Protein AF-A0A2Z6RBQ2-F1 (afdb_monomer_lite)

Secondary structure (DSSP, 8-state):
--EEEEEEEETTS-GGG-EEEEEETTSBHHHHHHHHHHHTTTTTTTS-GGG-EEEEEEEEGGG--T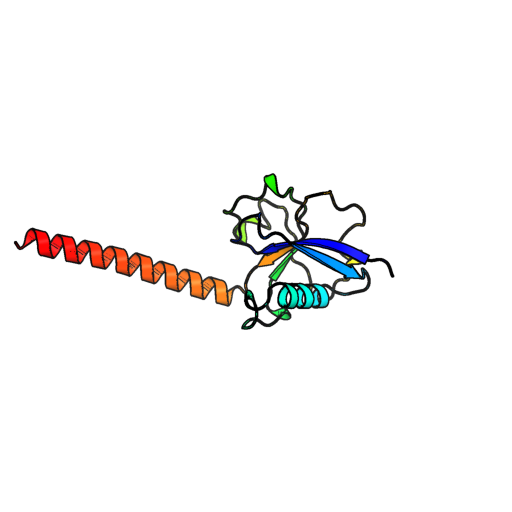T--HHHHHHHS--EEPPTTSBHHHHS-S-PPTTEEEEEEE--HHHHHHHHHHHHHHHHHHHHHHHHHHHHHTT-

pLDDT: mean 89.76, std 8.43, range [58.16, 97.94]

Foldseek 3Di:
DDKDKAWEDEQLDQLVPIDIDIDDQQAFVLVVLVVVPVVPPPPCVVPDSVLKKKKFFQAASVPDDSPDDPVCCCPPGVIDTGDRGDGNPVVDPPDRDPRTHGMYIYGHPVVVVVVVVVVVVVVVVVVVVVVVVVVVVVVD

InterPro domains:
  IPR045379 Crinkler effector protein, N-terminal [PF20147] (4-106)

Structure (mmCIF, N/CA/C/O backbone):
data_AF-A0A2Z6RBQ2-F1
#
_entry.id   AF-A0A2Z6RBQ2-F1
#
loop_
_atom_site.group_PDB
_atom_site.id
_atom_site.type_symbol
_atom_site.label_atom_id
_atom_site.label_alt_id
_atom_site.label_comp_id
_atom_site.label_asym_id
_atom_site.label_entity_id
_atom_site.label_seq_id
_atom_site.pdbx_PDB_ins_code
_atom_site.Cartn_x
_atom_site.Cartn_y
_atom_site.Cartn_z
_atom_site.occupancy
_atom_site.B_iso_or_equiv
_atom_site.auth_seq_id
_atom_site.auth_comp_id
_atom_site.auth_asym_id
_atom_site.auth_atom_id
_atom_site.pdbx_PDB_model_num
ATOM 1 N N . MET A 1 1 ? -22.502 -0.687 14.274 1.00 63.03 1 MET A N 1
ATOM 2 C CA . MET A 1 1 ? -21.381 -0.845 13.330 1.00 63.03 1 MET A CA 1
ATOM 3 C C . MET A 1 1 ? -20.719 0.507 13.210 1.00 63.03 1 MET A C 1
ATOM 5 O O . MET A 1 1 ? -21.416 1.472 12.921 1.00 63.03 1 MET A O 1
ATOM 9 N N . PHE A 1 2 ? -19.439 0.591 13.565 1.00 87.56 2 PHE A N 1
ATOM 10 C CA . PHE A 1 2 ? -18.650 1.809 13.410 1.00 87.56 2 PHE A CA 1
ATOM 11 C C . PHE A 1 2 ? -17.744 1.602 12.203 1.00 87.56 2 PHE A C 1
ATOM 13 O O . PHE A 1 2 ? -16.833 0.774 12.258 1.00 87.56 2 PHE A O 1
ATOM 20 N N . THR A 1 3 ? -18.015 2.322 11.120 1.00 92.88 3 THR A N 1
ATOM 21 C CA . THR A 1 3 ? -17.184 2.304 9.917 1.00 92.88 3 THR A CA 1
ATOM 22 C C . THR A 1 3 ? -16.142 3.416 9.972 1.00 92.88 3 THR A C 1
ATOM 24 O O . THR A 1 3 ? -16.255 4.382 10.733 1.00 92.88 3 THR A O 1
ATOM 27 N N . ILE A 1 4 ? -15.083 3.251 9.190 1.00 94.56 4 ILE A N 1
ATOM 28 C CA . ILE A 1 4 ? -14.090 4.282 8.913 1.00 94.56 4 ILE A CA 1
ATOM 29 C C . ILE A 1 4 ? -13.861 4.340 7.406 1.00 94.56 4 ILE A C 1
ATOM 31 O O . ILE A 1 4 ? -13.890 3.314 6.724 1.00 94.56 4 ILE A O 1
ATOM 35 N N . THR A 1 5 ? -13.651 5.545 6.882 1.00 95.38 5 THR A N 1
ATOM 36 C CA . THR A 1 5 ? -13.280 5.742 5.480 1.00 95.38 5 THR A CA 1
ATOM 37 C C . THR A 1 5 ? -11.783 5.980 5.396 1.00 95.38 5 THR A C 1
ATOM 39 O O . THR A 1 5 ? -11.278 6.951 5.949 1.00 95.38 5 THR A O 1
ATOM 42 N N . LEU A 1 6 ? -11.081 5.089 4.702 1.00 96.06 6 LEU A N 1
ATOM 43 C CA . LEU A 1 6 ? -9.643 5.160 4.484 1.00 96.06 6 LEU A CA 1
ATOM 44 C C . LEU A 1 6 ? -9.358 5.644 3.067 1.00 96.06 6 LEU A C 1
ATOM 46 O O . LEU A 1 6 ? -9.858 5.072 2.096 1.00 96.06 6 LEU A O 1
ATOM 50 N N . SER A 1 7 ? -8.520 6.666 2.947 1.00 95.69 7 SER A N 1
ATOM 51 C CA . SER A 1 7 ? -7.965 7.119 1.676 1.00 95.69 7 SER A CA 1
ATOM 52 C C . SER A 1 7 ? -6.734 6.291 1.325 1.00 95.69 7 SER A C 1
ATOM 54 O O . SER A 1 7 ? -5.763 6.227 2.083 1.00 95.69 7 SER A O 1
ATOM 56 N N . CYS A 1 8 ? -6.765 5.665 0.158 1.00 95.62 8 CYS A N 1
ATOM 57 C CA . CYS A 1 8 ? -5.752 4.746 -0.328 1.00 95.62 8 CYS A CA 1
ATOM 58 C C . CYS A 1 8 ? -5.091 5.276 -1.608 1.00 95.62 8 CYS A C 1
ATOM 60 O O . CYS A 1 8 ? -5.752 5.859 -2.473 1.00 95.62 8 CYS A O 1
ATOM 62 N N . LEU A 1 9 ? -3.798 5.003 -1.780 1.00 94.12 9 LEU A N 1
ATOM 63 C CA . LEU A 1 9 ? -3.064 5.262 -3.021 1.00 94.12 9 LEU A CA 1
ATOM 64 C C . LEU A 1 9 ? -2.123 4.093 -3.329 1.00 94.12 9 LEU A C 1
ATOM 66 O O . LEU A 1 9 ? -1.473 3.560 -2.435 1.00 94.12 9 LEU A O 1
ATOM 70 N N . VAL A 1 10 ? -2.053 3.689 -4.598 1.00 92.25 10 VAL A N 1
ATOM 71 C CA . VAL A 1 10 ? -1.092 2.671 -5.045 1.00 92.25 10 VAL A CA 1
ATOM 72 C C . VAL A 1 10 ? 0.239 3.353 -5.334 1.00 92.25 10 VAL A C 1
ATOM 74 O O . VAL A 1 10 ? 0.278 4.383 -6.002 1.00 92.25 10 VAL A O 1
ATOM 77 N N . ILE A 1 11 ? 1.333 2.787 -4.846 1.00 88.50 11 ILE A N 1
ATOM 78 C CA . ILE A 1 11 ? 2.669 3.338 -5.071 1.00 88.50 11 ILE A CA 1
ATOM 79 C C . ILE A 1 11 ? 3.000 3.321 -6.566 1.00 88.50 11 IL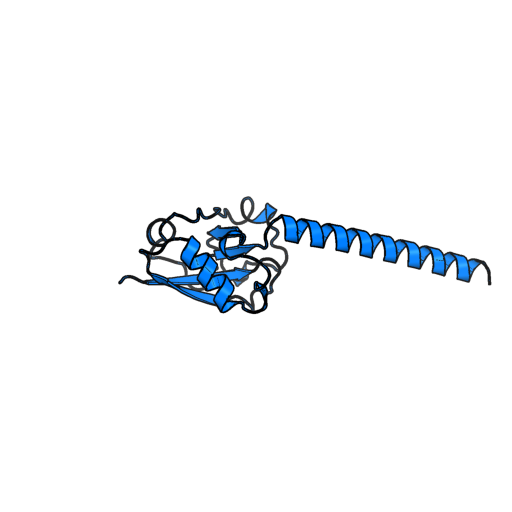E A C 1
ATOM 81 O O . ILE A 1 11 ? 2.725 2.348 -7.269 1.00 88.50 11 ILE A O 1
ATOM 85 N N . GLY A 1 12 ? 3.574 4.424 -7.049 1.00 83.38 12 GLY A N 1
ATOM 86 C CA . GLY A 1 12 ? 3.841 4.655 -8.469 1.00 83.38 12 GLY A CA 1
ATOM 87 C C . GLY A 1 12 ? 2.643 5.191 -9.261 1.00 83.38 12 GLY A C 1
ATOM 88 O O . GLY A 1 12 ? 2.804 5.534 -10.431 1.00 83.38 12 GLY A O 1
ATOM 89 N N . ASP A 1 13 ? 1.454 5.307 -8.657 1.00 87.94 13 ASP A N 1
ATOM 90 C CA . ASP A 1 13 ? 0.353 6.050 -9.267 1.00 87.94 13 ASP A CA 1
ATOM 91 C C . ASP A 1 13 ? 0.464 7.551 -9.020 1.00 87.94 13 ASP A C 1
ATOM 93 O O . ASP A 1 13 ? 0.892 8.005 -7.962 1.00 87.94 13 ASP A O 1
ATOM 97 N N . SER A 1 14 ? -0.085 8.317 -9.964 1.00 88.06 14 SER A N 1
ATOM 98 C CA . SER A 1 14 ? -0.435 9.715 -9.729 1.00 88.06 14 SER A CA 1
ATOM 99 C C . SER A 1 14 ? -1.445 9.840 -8.586 1.00 88.06 14 SER A C 1
ATOM 101 O O . SER A 1 14 ? -2.419 9.083 -8.523 1.00 88.06 14 SER A O 1
ATOM 103 N N . THR A 1 15 ? -1.287 10.879 -7.765 1.00 88.25 15 THR A N 1
ATOM 104 C CA . THR A 1 15 ? -2.212 11.257 -6.678 1.00 88.25 15 THR A CA 1
ATOM 105 C C . THR A 1 15 ? -3.673 11.378 -7.125 1.00 88.25 15 THR A C 1
ATOM 107 O O . THR A 1 15 ? -4.583 11.089 -6.354 1.00 88.25 15 THR A O 1
ATOM 110 N N . LYS A 1 16 ? -3.927 11.682 -8.406 1.00 89.94 16 LYS A N 1
ATOM 111 C CA . LYS A 1 16 ? -5.276 11.699 -9.006 1.00 89.94 16 LYS A CA 1
ATOM 112 C C . LYS A 1 16 ? -5.983 10.337 -8.999 1.00 89.94 16 LYS A C 1
ATOM 114 O O . LYS A 1 16 ? -7.189 10.284 -9.217 1.00 89.94 16 LYS A O 1
ATOM 119 N N . ARG A 1 17 ? -5.249 9.235 -8.806 1.00 92.38 17 ARG A N 1
ATOM 120 C CA . ARG A 1 17 ? -5.795 7.868 -8.716 1.00 92.38 17 ARG A CA 1
ATOM 121 C C . ARG A 1 17 ? -6.019 7.398 -7.276 1.00 92.38 17 ARG A C 1
ATOM 123 O O . ARG A 1 17 ? -6.327 6.211 -7.080 1.00 92.38 17 ARG A O 1
ATOM 130 N N . ALA A 1 18 ? -5.857 8.294 -6.298 1.00 93.38 18 ALA A N 1
ATOM 131 C CA . ALA A 1 18 ? -6.270 8.053 -4.924 1.00 93.38 18 ALA A CA 1
ATOM 132 C C . ALA A 1 18 ? -7.758 7.680 -4.872 1.00 93.38 18 ALA A C 1
ATOM 134 O O . ALA A 1 18 ? -8.557 8.083 -5.720 1.00 93.38 18 ALA A O 1
ATOM 135 N N . PHE A 1 19 ? -8.121 6.847 -3.907 1.00 95.38 19 PHE A N 1
ATOM 136 C CA . PHE A 1 19 ? -9.455 6.272 -3.812 1.00 95.38 19 PHE A CA 1
ATOM 137 C C . PHE A 1 19 ? -9.792 5.961 -2.362 1.00 95.38 19 PHE A C 1
ATOM 139 O O . PHE A 1 19 ? -8.904 5.650 -1.580 1.00 95.38 19 PHE A O 1
ATOM 146 N N . SER A 1 20 ? -11.071 6.001 -2.008 1.00 95.88 20 SER A N 1
ATOM 147 C CA . SER A 1 20 ? -11.524 5.699 -0.652 1.00 95.88 20 SER A CA 1
ATOM 148 C C . SER A 1 20 ? -12.089 4.284 -0.520 1.00 95.88 20 SER A C 1
ATOM 150 O O . SER A 1 20 ? -12.684 3.741 -1.462 1.00 95.88 20 SER A O 1
ATOM 152 N N . ILE A 1 21 ? -11.931 3.693 0.661 1.00 96.62 21 ILE A N 1
ATOM 153 C CA . ILE A 1 21 ? -12.601 2.463 1.092 1.00 96.62 21 ILE A CA 1
ATOM 154 C C . ILE A 1 21 ? -13.294 2.742 2.419 1.00 96.62 21 ILE A C 1
ATOM 156 O O . ILE A 1 21 ? -12.649 3.163 3.372 1.00 96.62 21 ILE A O 1
ATOM 160 N N . GLU A 1 22 ? -14.593 2.477 2.480 1.00 96.12 22 GLU A N 1
ATOM 161 C CA . GLU A 1 22 ? -15.327 2.409 3.739 1.00 96.12 22 GLU A CA 1
ATOM 162 C C . GLU A 1 22 ? -15.258 0.979 4.277 1.00 96.12 22 GLU A C 1
ATOM 164 O O . GLU A 1 22 ? -15.550 0.033 3.546 1.00 96.12 22 GLU A O 1
ATOM 169 N N . ILE A 1 23 ? -14.852 0.810 5.533 1.00 95.94 23 ILE A N 1
ATOM 170 C CA . ILE A 1 23 ? -14.679 -0.503 6.160 1.00 95.94 23 ILE A CA 1
ATOM 171 C C . ILE A 1 23 ? -15.106 -0.466 7.631 1.00 95.94 23 ILE A C 1
ATOM 173 O O . ILE A 1 23 ? -14.898 0.525 8.331 1.00 95.94 23 ILE A O 1
ATOM 177 N N . ASP A 1 24 ? -15.703 -1.557 8.110 1.00 96.31 24 ASP A N 1
ATOM 178 C CA . ASP A 1 24 ? -16.026 -1.748 9.526 1.00 96.31 24 ASP A CA 1
ATOM 179 C C . ASP A 1 24 ? -14.753 -1.834 10.378 1.00 96.31 24 ASP A C 1
ATOM 181 O O . ASP A 1 24 ? -13.843 -2.611 10.080 1.00 96.31 24 ASP A O 1
ATOM 185 N N . LYS A 1 25 ? -14.718 -1.106 11.499 1.00 95.31 25 LYS A N 1
ATOM 186 C CA . LYS A 1 25 ? -13.571 -1.097 12.424 1.00 95.31 25 LYS A CA 1
ATOM 187 C C . LYS A 1 25 ? -13.282 -2.458 13.066 1.00 95.31 25 LYS A C 1
ATOM 189 O O . LYS A 1 25 ? -12.143 -2.720 13.442 1.00 95.31 25 LYS A O 1
ATOM 194 N N . ASP A 1 26 ? -14.292 -3.323 13.162 1.00 95.81 26 ASP A N 1
ATOM 195 C CA . ASP A 1 26 ? -14.161 -4.684 13.694 1.00 95.81 26 ASP A CA 1
ATOM 196 C C . ASP A 1 26 ? -13.522 -5.669 12.702 1.00 95.81 26 ASP A C 1
ATOM 198 O O . ASP A 1 26 ? -13.171 -6.787 13.087 1.00 95.81 26 ASP A O 1
ATOM 202 N N . LYS A 1 27 ? -13.389 -5.288 11.424 1.00 97.19 27 LYS A N 1
ATOM 203 C CA . LYS A 1 27 ? -12.710 -6.105 10.414 1.00 97.19 27 LYS A CA 1
ATOM 204 C C . LYS A 1 27 ? -11.201 -6.021 10.585 1.00 97.19 27 LYS A C 1
ATOM 206 O O . LYS A 1 27 ? -10.676 -5.064 11.151 1.00 97.19 27 LYS A O 1
ATOM 211 N N . CYS A 1 28 ? -10.516 -7.032 10.066 1.00 97.38 28 CYS A N 1
ATOM 212 C CA . CYS A 1 28 ? -9.066 -7.078 10.044 1.00 97.38 28 CYS A CA 1
ATOM 213 C C . CYS A 1 28 ? -8.505 -6.493 8.741 1.00 97.38 28 CYS A C 1
ATOM 215 O O . CYS A 1 28 ? -9.220 -6.245 7.763 1.00 97.38 28 CYS A O 1
ATOM 217 N N . VAL A 1 29 ? -7.200 -6.243 8.750 1.00 97.56 29 VAL A N 1
ATOM 218 C CA . VAL A 1 29 ? -6.446 -5.707 7.612 1.00 97.56 29 VAL A CA 1
ATOM 219 C C . VAL A 1 29 ? -6.499 -6.629 6.385 1.00 97.56 29 VAL A C 1
ATOM 221 O O . VAL A 1 29 ? -6.505 -6.136 5.259 1.00 97.56 29 VAL A O 1
ATOM 224 N N . ASP A 1 30 ? -6.590 -7.946 6.555 1.00 97.38 30 ASP A N 1
ATOM 225 C CA . ASP A 1 30 ? -6.790 -8.897 5.451 1.00 97.38 30 ASP A CA 1
ATOM 226 C C . ASP A 1 30 ? -8.043 -8.577 4.609 1.00 97.38 30 ASP A C 1
ATOM 228 O O . ASP A 1 30 ? -8.006 -8.591 3.374 1.00 97.38 30 ASP A O 1
ATOM 232 N N . HIS A 1 31 ? -9.132 -8.182 5.267 1.00 97.94 31 HIS A N 1
ATOM 233 C CA . HIS A 1 31 ? -10.365 -7.763 4.624 1.00 97.94 31 HIS A CA 1
ATOM 234 C C . HIS A 1 31 ? -10.174 -6.446 3.868 1.00 97.94 31 HIS A C 1
ATOM 236 O O . HIS A 1 31 ? -10.658 -6.307 2.744 1.00 97.94 31 HIS A O 1
ATOM 242 N N . LEU A 1 32 ? -9.404 -5.508 4.430 1.00 97.94 32 LEU A N 1
ATOM 243 C CA . LEU A 1 32 ? -9.013 -4.285 3.727 1.00 97.94 32 LEU A CA 1
ATOM 244 C C . LEU A 1 32 ? -8.216 -4.606 2.454 1.00 97.94 32 LEU A C 1
ATOM 246 O O . LEU A 1 32 ? -8.533 -4.063 1.394 1.00 97.94 32 LEU A O 1
ATOM 250 N N . LYS A 1 33 ? -7.239 -5.523 2.514 1.00 97.25 33 LYS A N 1
ATOM 251 C CA . LYS A 1 33 ? -6.481 -5.958 1.326 1.00 97.25 33 LYS A CA 1
ATOM 252 C C . LYS A 1 33 ? -7.404 -6.551 0.252 1.00 97.25 33 LYS A C 1
ATOM 254 O O . LYS A 1 33 ? -7.287 -6.209 -0.928 1.00 97.25 33 LYS A O 1
ATOM 259 N N . PHE A 1 34 ? -8.370 -7.382 0.648 1.00 97.38 34 PHE A N 1
ATOM 260 C CA . PHE A 1 34 ? -9.380 -7.931 -0.263 1.00 97.38 34 PHE A CA 1
ATOM 261 C C . PHE A 1 34 ? -10.232 -6.836 -0.930 1.00 97.38 34 PHE A C 1
ATOM 263 O O . PHE A 1 34 ? -10.452 -6.860 -2.147 1.00 97.38 34 PHE A O 1
ATOM 270 N N . MET A 1 35 ? -10.678 -5.839 -0.160 1.00 97.62 35 MET A N 1
ATOM 271 C CA . MET A 1 35 ? -11.447 -4.706 -0.684 1.00 97.62 35 MET A CA 1
ATOM 272 C C . MET A 1 35 ? -10.625 -3.845 -1.651 1.00 97.62 35 MET A C 1
ATOM 274 O O . MET A 1 35 ? -11.143 -3.442 -2.695 1.00 97.62 35 MET A O 1
ATOM 278 N N . ILE A 1 36 ? -9.344 -3.603 -1.349 1.00 97.06 36 ILE A N 1
ATOM 279 C CA . ILE A 1 36 ? -8.407 -2.900 -2.239 1.00 97.06 36 ILE A CA 1
ATOM 280 C C . ILE A 1 36 ? -8.292 -3.632 -3.575 1.00 97.06 36 ILE A C 1
ATOM 282 O O . ILE A 1 36 ? -8.488 -3.009 -4.623 1.00 97.06 36 ILE A O 1
ATOM 286 N N . LYS A 1 37 ? -8.029 -4.947 -3.543 1.00 95.81 37 LYS A N 1
ATOM 287 C CA . LYS A 1 37 ? -7.945 -5.784 -4.748 1.00 95.81 37 LYS A CA 1
ATOM 288 C C . LYS A 1 37 ? -9.217 -5.666 -5.586 1.00 95.81 37 LYS A C 1
ATOM 290 O O . LYS A 1 37 ? -9.146 -5.327 -6.764 1.00 95.81 37 LYS A O 1
ATOM 295 N N . THR A 1 38 ? -10.374 -5.866 -4.956 1.00 95.88 38 THR A N 1
ATOM 296 C CA . THR A 1 38 ? -11.685 -5.817 -5.622 1.00 95.88 38 THR A CA 1
ATOM 297 C C . THR A 1 38 ? -11.939 -4.456 -6.271 1.00 95.88 38 THR A C 1
ATOM 299 O O . THR A 1 38 ? -12.337 -4.377 -7.430 1.00 95.88 38 THR A O 1
ATOM 302 N N . LYS A 1 39 ? -11.654 -3.361 -5.557 1.00 96.31 39 LYS A N 1
ATOM 303 C CA . LYS A 1 39 ? -11.885 -1.995 -6.047 1.00 96.31 39 LYS A CA 1
ATOM 304 C C . LYS A 1 39 ? -10.951 -1.591 -7.189 1.00 96.31 39 LYS A C 1
ATOM 306 O O . LYS A 1 39 ? -11.293 -0.713 -7.979 1.00 96.31 39 LYS A O 1
ATOM 311 N N . LYS A 1 40 ? -9.765 -2.196 -7.266 1.00 95.00 40 LYS A N 1
ATOM 312 C CA . LYS A 1 40 ? -8.752 -1.912 -8.292 1.00 95.00 40 LYS A CA 1
ATOM 313 C C . LYS A 1 40 ? -8.716 -2.950 -9.412 1.00 95.00 40 LYS A C 1
ATOM 315 O O . LYS A 1 40 ? -7.839 -2.848 -10.267 1.00 95.00 40 LYS A O 1
ATOM 320 N N . HIS A 1 41 ? -9.659 -3.889 -9.460 1.00 91.69 41 HIS A N 1
ATOM 321 C CA . HIS A 1 41 ? -9.835 -4.789 -10.598 1.00 91.69 41 HIS A CA 1
ATOM 322 C C . HIS A 1 41 ? -9.863 -3.998 -11.928 1.00 91.69 41 HIS A C 1
ATOM 324 O O . HIS A 1 41 ? -10.526 -2.957 -12.004 1.00 91.69 41 HIS A O 1
ATOM 330 N N . PRO A 1 42 ? -9.163 -4.450 -12.986 1.00 93.25 42 PRO A N 1
ATOM 331 C CA . PRO A 1 42 ? -8.450 -5.731 -13.100 1.00 93.25 42 PRO A CA 1
ATOM 332 C C . PRO A 1 42 ? -6.972 -5.689 -12.664 1.00 93.25 42 PRO A C 1
ATOM 334 O O . PRO A 1 42 ? -6.197 -6.612 -12.897 1.00 93.25 42 PRO A O 1
ATOM 337 N N . ARG A 1 43 ? -6.514 -4.580 -12.075 1.00 89.25 43 ARG A N 1
ATOM 338 C CA . ARG A 1 43 ? -5.081 -4.300 -11.886 1.00 89.25 43 ARG A CA 1
ATOM 339 C C . ARG A 1 43 ? -4.351 -5.319 -11.011 1.00 89.25 43 ARG A C 1
ATOM 341 O O . ARG A 1 43 ? -3.157 -5.523 -11.197 1.00 89.25 43 ARG A O 1
ATOM 348 N N . PHE A 1 44 ? -5.052 -5.905 -10.048 1.00 91.19 44 PHE A N 1
ATOM 349 C CA . PHE A 1 44 ? -4.497 -6.862 -9.093 1.00 91.19 44 PHE A CA 1
ATOM 350 C C . PHE A 1 44 ? -5.032 -8.283 -9.320 1.00 91.19 44 PHE A C 1
ATOM 352 O O . PHE A 1 44 ? -4.988 -9.100 -8.407 1.00 91.19 44 PHE A O 1
ATOM 359 N N . ASP A 1 45 ? -5.564 -8.605 -10.501 1.00 90.19 45 ASP A N 1
ATOM 360 C CA . ASP A 1 45 ? -6.213 -9.905 -10.737 1.00 90.19 45 ASP A CA 1
ATOM 361 C C . ASP A 1 45 ? -5.249 -11.081 -10.592 1.00 90.19 45 ASP A C 1
ATOM 363 O O . ASP A 1 45 ? -5.613 -12.118 -10.035 1.00 90.19 45 ASP A O 1
ATOM 367 N N . THR A 1 46 ? -4.004 -10.888 -11.028 1.00 88.69 46 THR A N 1
ATOM 368 C CA . THR A 1 46 ? -2.935 -11.892 -10.968 1.00 88.69 46 THR A CA 1
ATOM 369 C C . THR A 1 46 ? -2.246 -11.975 -9.607 1.00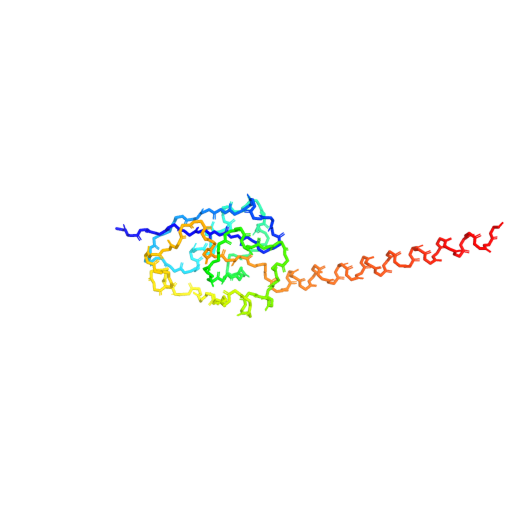 88.69 46 THR A C 1
ATOM 371 O O . THR A 1 46 ? -1.325 -12.768 -9.463 1.00 88.69 46 THR A O 1
ATOM 374 N N . ILE A 1 47 ? -2.642 -11.144 -8.638 1.00 91.06 47 ILE A N 1
ATOM 375 C CA . ILE A 1 47 ? -2.002 -11.030 -7.321 1.00 91.06 47 ILE A CA 1
ATOM 376 C C . ILE A 1 47 ? -3.030 -11.399 -6.260 1.00 91.06 47 ILE A C 1
ATOM 378 O O . ILE A 1 47 ? -4.150 -10.876 -6.257 1.00 91.06 47 ILE A O 1
ATOM 382 N N . SER A 1 48 ? -2.697 -12.315 -5.362 1.00 92.00 48 SER A N 1
ATOM 383 C CA . SER A 1 48 ? -3.595 -12.674 -4.263 1.00 92.00 48 SER A CA 1
ATOM 384 C C . SER A 1 48 ? -3.667 -11.521 -3.261 1.00 92.00 48 SER A C 1
ATOM 386 O O . SER A 1 48 ? -2.719 -10.759 -3.092 1.00 92.00 48 SER A O 1
ATOM 388 N N . SER A 1 49 ? -4.824 -11.303 -2.629 1.00 93.31 49 SER A N 1
ATOM 389 C CA . SER A 1 49 ? -4.989 -10.131 -1.752 1.00 93.31 49 SER A CA 1
ATOM 390 C C . SER A 1 49 ? -4.027 -10.148 -0.564 1.00 93.31 49 SER A C 1
ATOM 392 O O . SER A 1 49 ? -3.622 -9.091 -0.102 1.00 93.31 49 SER A O 1
ATOM 394 N N . ASP A 1 50 ? -3.655 -11.326 -0.075 1.00 93.12 50 ASP A N 1
ATOM 395 C CA . ASP A 1 50 ? -2.690 -11.525 1.005 1.00 93.12 50 ASP A CA 1
ATOM 396 C C . ASP A 1 50 ? -1.257 -11.121 0.624 1.00 93.12 50 ASP A C 1
ATOM 398 O O . ASP A 1 50 ? -0.530 -10.654 1.502 1.00 93.12 50 ASP A O 1
ATOM 402 N N . GLU A 1 51 ? -0.906 -11.189 -0.664 1.00 93.94 51 GLU A N 1
ATOM 403 C CA . GLU A 1 51 ? 0.406 -10.803 -1.206 1.00 93.94 51 GLU A CA 1
ATOM 404 C C . GLU A 1 51 ? 0.582 -9.281 -1.335 1.00 93.94 51 GLU A C 1
ATOM 406 O O . GLU A 1 51 ? 1.692 -8.804 -1.552 1.00 93.94 51 GLU A O 1
ATOM 411 N N . LEU A 1 52 ? -0.495 -8.494 -1.228 1.00 93.88 52 LEU A N 1
ATOM 412 C CA . LEU A 1 52 ? -0.392 -7.034 -1.263 1.00 93.88 52 LEU A CA 1
ATOM 413 C C . LEU A 1 52 ? 0.240 -6.515 0.025 1.00 93.88 52 LEU A C 1
ATOM 415 O O . LEU A 1 52 ? -0.319 -6.708 1.106 1.00 93.88 52 LEU A O 1
ATOM 419 N N . ASP A 1 53 ? 1.318 -5.753 -0.087 1.00 92.56 53 ASP A N 1
ATOM 420 C CA . ASP A 1 53 ? 1.885 -5.041 1.053 1.00 92.56 53 ASP A CA 1
ATOM 421 C C . ASP A 1 53 ? 1.171 -3.701 1.211 1.00 92.56 53 ASP A C 1
ATOM 423 O O . ASP A 1 53 ? 1.035 -2.926 0.258 1.00 92.56 53 ASP A O 1
ATOM 427 N N . ILE A 1 54 ? 0.659 -3.428 2.412 1.00 95.31 54 ILE A N 1
ATOM 428 C CA . ILE A 1 54 ? -0.035 -2.173 2.693 1.00 95.31 54 ILE A CA 1
ATOM 429 C C . ILE A 1 54 ? 0.539 -1.490 3.928 1.00 95.31 54 ILE A C 1
ATOM 431 O O . ILE A 1 54 ? 0.896 -2.126 4.921 1.00 95.31 54 ILE A O 1
ATOM 435 N N . TRP A 1 55 ? 0.586 -0.167 3.853 1.00 95.38 55 TRP A N 1
ATOM 436 C CA . TRP A 1 55 ? 1.269 0.686 4.809 1.00 95.38 55 TRP A CA 1
ATOM 437 C C . TRP A 1 55 ? 0.310 1.729 5.345 1.00 95.38 55 TRP A C 1
ATOM 439 O O . TRP A 1 55 ? -0.327 2.431 4.559 1.00 95.38 55 TRP A O 1
ATOM 449 N N . LYS A 1 56 ? 0.249 1.883 6.663 1.00 95.25 56 LYS A N 1
ATOM 450 C CA . LYS A 1 56 ? -0.398 3.024 7.302 1.00 95.25 56 LYS A CA 1
ATOM 451 C C . LYS A 1 56 ? 0.520 4.233 7.233 1.00 95.25 56 LYS A C 1
ATOM 453 O O . LYS A 1 56 ? 1.692 4.161 7.597 1.00 95.25 56 LYS A O 1
ATOM 458 N N . VAL A 1 57 ? -0.045 5.349 6.802 1.00 93.12 57 VAL A N 1
ATOM 459 C CA . VAL A 1 57 ? 0.604 6.658 6.740 1.00 93.12 57 VAL A CA 1
ATOM 460 C C . VAL A 1 57 ? -0.392 7.741 7.151 1.00 93.12 57 VAL A C 1
ATOM 462 O O . VAL A 1 57 ? -1.590 7.485 7.253 1.00 93.12 57 VAL A O 1
ATOM 465 N N . ASP A 1 58 ? 0.101 8.952 7.381 1.00 92.31 58 ASP A N 1
ATOM 466 C CA . ASP A 1 58 ? -0.736 10.137 7.565 1.00 92.31 58 ASP A CA 1
ATOM 467 C C . ASP A 1 58 ? -0.110 11.312 6.810 1.00 92.31 58 ASP A C 1
ATOM 469 O O . ASP A 1 58 ? 0.700 12.072 7.344 1.00 92.31 58 ASP A O 1
ATOM 473 N N . VAL A 1 59 ? -0.385 11.381 5.504 1.00 89.81 59 VAL A N 1
ATOM 474 C CA . VAL A 1 59 ? 0.309 12.306 4.597 1.00 89.81 59 VAL A CA 1
ATOM 475 C C . VAL A 1 59 ? -0.701 13.065 3.740 1.00 89.81 59 VAL A C 1
ATOM 477 O O . VAL A 1 59 ? -1.477 12.427 3.027 1.00 89.81 59 VAL A O 1
ATOM 480 N N . PRO A 1 60 ? -0.670 14.409 3.737 1.00 89.62 60 PRO A N 1
ATOM 481 C CA . PRO A 1 60 ? -1.489 15.222 2.841 1.00 89.62 60 PRO A CA 1
ATOM 482 C C . PRO A 1 60 ? -1.268 14.870 1.371 1.00 89.62 60 PRO A C 1
ATOM 484 O O . PRO A 1 60 ? -0.122 14.766 0.927 1.00 89.62 60 PRO A O 1
ATOM 487 N N . LEU A 1 61 ? -2.353 14.694 0.608 1.00 85.31 61 LEU A N 1
ATOM 488 C CA . LEU A 1 61 ? -2.299 14.261 -0.795 1.00 85.31 61 LEU A CA 1
ATOM 489 C C . LEU A 1 61 ? -1.411 15.157 -1.675 1.00 85.31 61 LEU A C 1
ATOM 491 O O . LEU A 1 61 ? -0.733 14.664 -2.571 1.00 85.31 61 LEU A O 1
ATOM 495 N N . ASP A 1 62 ? -1.398 16.461 -1.407 1.00 81.94 62 ASP A N 1
ATOM 496 C CA . ASP A 1 62 ? -0.587 17.476 -2.087 1.00 81.94 62 ASP A CA 1
ATOM 497 C C . ASP A 1 62 ? 0.918 17.347 -1.800 1.00 81.94 62 ASP A C 1
ATOM 499 O O . ASP A 1 62 ? 1.744 17.801 -2.594 1.00 81.94 62 ASP A O 1
ATOM 503 N N . LYS A 1 63 ? 1.284 16.700 -0.689 1.00 79.25 63 LYS A N 1
ATOM 504 C CA . LYS A 1 63 ? 2.675 16.415 -0.317 1.00 79.25 63 LYS A CA 1
ATOM 505 C C . LYS A 1 63 ? 3.175 15.076 -0.852 1.00 79.25 63 LYS A C 1
ATOM 507 O O . LYS A 1 63 ? 4.390 14.860 -0.866 1.00 79.25 63 LYS A O 1
ATOM 512 N N . LEU A 1 64 ? 2.285 14.188 -1.306 1.00 79.19 64 LEU A N 1
ATOM 513 C CA . LEU A 1 64 ? 2.702 12.994 -2.036 1.00 79.19 64 LEU A CA 1
ATOM 514 C C . LEU A 1 64 ? 3.186 13.399 -3.429 1.00 79.19 64 LEU A C 1
ATOM 516 O O . LEU A 1 64 ? 2.435 13.931 -4.242 1.00 79.19 64 LEU A O 1
ATOM 520 N N . ASN A 1 65 ? 4.456 13.119 -3.710 1.00 69.25 65 ASN A N 1
ATOM 521 C CA . ASN A 1 65 ? 4.997 13.206 -5.059 1.00 69.25 65 ASN A CA 1
ATOM 522 C C . ASN A 1 65 ? 5.016 11.819 -5.715 1.00 69.25 65 ASN A C 1
ATOM 524 O O . ASN A 1 65 ? 5.024 10.790 -5.040 1.00 69.25 65 ASN A O 1
ATOM 528 N N . ASP A 1 66 ? 5.100 11.790 -7.044 1.00 64.31 66 ASP A N 1
ATOM 529 C CA . ASP A 1 66 ? 5.140 10.543 -7.823 1.00 64.31 66 ASP A CA 1
ATOM 530 C C . ASP A 1 66 ? 6.433 9.716 -7.593 1.00 64.31 66 ASP A C 1
ATOM 532 O O . ASP A 1 66 ? 6.616 8.665 -8.201 1.00 64.31 66 ASP A O 1
ATOM 536 N N . LYS A 1 67 ? 7.358 10.170 -6.729 1.00 63.84 67 LYS A N 1
ATOM 537 C CA . LYS A 1 67 ? 8.656 9.525 -6.447 1.00 63.84 67 LYS A CA 1
ATOM 538 C C . LYS A 1 67 ? 8.666 8.711 -5.150 1.00 63.84 67 LYS A C 1
ATOM 540 O O . LYS A 1 67 ? 9.741 8.389 -4.637 1.00 63.84 67 LYS A O 1
ATOM 545 N N . ILE A 1 68 ? 7.504 8.382 -4.594 1.00 71.19 68 ILE A N 1
ATOM 546 C CA . ILE A 1 68 ? 7.438 7.501 -3.427 1.00 71.19 68 ILE A CA 1
ATOM 547 C C . ILE A 1 68 ? 7.865 6.100 -3.858 1.00 71.19 68 ILE A C 1
ATOM 549 O O . ILE A 1 68 ? 7.248 5.480 -4.718 1.00 71.19 68 ILE A O 1
ATOM 553 N N . SER A 1 69 ? 8.951 5.624 -3.260 1.00 70.50 69 SER A N 1
ATOM 554 C CA . SER A 1 69 ? 9.431 4.253 -3.376 1.00 70.50 69 SER A CA 1
ATOM 555 C C . SER A 1 69 ? 9.168 3.509 -2.063 1.00 70.50 69 SER A C 1
ATOM 557 O O . SER A 1 69 ? 9.042 4.155 -1.018 1.00 70.50 69 SER A O 1
ATOM 559 N N . PRO A 1 70 ? 9.151 2.167 -2.075 1.00 67.44 70 PRO A N 1
ATOM 560 C CA . PRO A 1 70 ? 9.009 1.353 -0.867 1.00 67.44 70 PRO A CA 1
ATOM 561 C C . PRO A 1 70 ? 9.954 1.748 0.272 1.00 67.44 70 PRO A C 1
ATOM 563 O O . PRO A 1 70 ? 9.556 1.889 1.425 1.00 67.44 70 PRO A O 1
ATOM 566 N N . THR A 1 71 ? 11.219 2.009 -0.063 1.00 68.75 71 THR A N 1
ATOM 567 C CA . THR A 1 71 ? 12.269 2.366 0.900 1.00 68.75 71 THR A CA 1
ATOM 568 C C . THR A 1 71 ? 12.025 3.729 1.560 1.00 68.75 71 THR A C 1
ATOM 570 O O . THR A 1 71 ? 12.441 3.957 2.699 1.00 68.75 71 THR A O 1
ATOM 573 N N . ASN A 1 72 ? 11.307 4.624 0.875 1.00 78.25 72 ASN A N 1
ATOM 574 C CA . ASN A 1 72 ? 10.993 5.961 1.371 1.00 78.25 72 ASN A CA 1
ATOM 575 C C . ASN A 1 72 ? 9.760 5.974 2.288 1.00 78.25 72 ASN A C 1
ATOM 577 O O . ASN A 1 72 ? 9.576 6.938 3.026 1.00 78.25 72 ASN A O 1
ATOM 581 N N . ILE A 1 73 ? 8.932 4.922 2.299 1.00 78.38 73 ILE A N 1
ATOM 582 C CA . ILE A 1 73 ? 7.720 4.880 3.133 1.00 78.38 73 ILE A CA 1
ATOM 583 C C . ILE A 1 73 ? 8.090 4.925 4.618 1.00 78.38 73 ILE A C 1
ATOM 585 O O . ILE A 1 73 ? 7.658 5.828 5.334 1.00 78.38 73 ILE A O 1
ATOM 589 N N . LYS A 1 74 ? 8.937 3.990 5.074 1.00 78.69 74 LYS A N 1
ATOM 590 C CA . LYS A 1 74 ? 9.370 3.921 6.482 1.00 78.69 74 LYS A CA 1
ATOM 591 C C . LYS A 1 74 ? 10.162 5.164 6.897 1.00 78.69 74 LYS A C 1
ATOM 593 O O . LYS A 1 74 ? 10.000 5.653 8.006 1.00 78.69 74 LYS A O 1
ATOM 598 N N . THR A 1 75 ? 11.030 5.665 6.016 1.00 74.19 75 THR A N 1
ATOM 599 C CA . THR A 1 75 ? 12.026 6.692 6.366 1.00 74.19 75 THR A CA 1
ATOM 600 C C . THR A 1 75 ? 11.533 8.128 6.189 1.00 74.19 75 THR A C 1
ATOM 602 O O . THR A 1 75 ? 11.896 8.979 6.993 1.00 74.19 75 THR A O 1
ATOM 605 N N . MET A 1 76 ? 10.715 8.419 5.170 1.00 77.62 76 MET A N 1
ATOM 606 C CA . MET A 1 76 ? 10.233 9.780 4.884 1.00 77.62 76 MET A CA 1
ATOM 607 C C . MET A 1 76 ? 8.794 10.025 5.329 1.00 77.62 76 MET A C 1
ATOM 609 O O . MET A 1 76 ? 8.454 11.156 5.664 1.00 77.62 76 MET A O 1
ATOM 613 N N . LEU A 1 77 ? 7.945 8.996 5.296 1.00 83.81 77 LEU A N 1
ATOM 614 C CA . LEU A 1 77 ? 6.517 9.123 5.608 1.00 83.81 77 LEU A CA 1
ATOM 615 C C . LEU A 1 77 ? 6.165 8.544 6.981 1.00 83.81 77 LEU A C 1
ATOM 617 O O . LEU A 1 77 ? 4.989 8.507 7.335 1.00 83.81 77 LEU A O 1
ATOM 621 N N . SER A 1 78 ? 7.172 8.071 7.727 1.00 84.50 78 SER A N 1
ATOM 622 C CA . SER A 1 78 ? 7.002 7.354 8.996 1.00 84.50 78 SER A CA 1
ATOM 623 C C . SER A 1 78 ? 5.980 6.218 8.887 1.00 84.50 78 SER A C 1
ATOM 625 O O . SER A 1 78 ? 5.203 5.983 9.810 1.00 84.50 78 SER A O 1
ATOM 627 N N . GLY A 1 79 ? 5.936 5.558 7.726 1.00 88.25 79 GLY A N 1
ATOM 628 C CA . GLY A 1 79 ? 4.911 4.569 7.437 1.00 88.25 79 GLY A CA 1
ATOM 629 C C . GLY A 1 79 ? 5.112 3.274 8.217 1.00 88.25 79 GLY A C 1
ATOM 630 O O . GLY A 1 79 ? 6.231 2.770 8.345 1.00 88.25 79 GLY A O 1
ATOM 631 N N . GLU A 1 80 ? 4.003 2.731 8.703 1.00 92.56 80 GLU A N 1
ATOM 632 C CA . GLU A 1 80 ? 3.933 1.494 9.475 1.00 92.56 80 GLU A CA 1
ATOM 633 C C . GLU A 1 80 ? 3.332 0.385 8.607 1.00 92.56 80 GLU A C 1
ATOM 635 O O . GLU A 1 80 ? 2.274 0.555 8.004 1.00 92.56 80 GLU A O 1
ATOM 640 N N . GLU A 1 81 ? 4.009 -0.755 8.521 1.00 93.69 81 GLU A N 1
ATOM 641 C CA . GLU A 1 81 ? 3.507 -1.913 7.782 1.00 93.69 81 GLU A CA 1
ATOM 642 C C . GLU A 1 81 ? 2.358 -2.571 8.547 1.00 93.69 81 GLU A C 1
ATOM 644 O O . GLU A 1 81 ? 2.468 -2.814 9.751 1.00 93.69 81 GLU A O 1
ATOM 649 N N . LEU A 1 82 ? 1.248 -2.862 7.867 1.00 94.88 82 LEU A N 1
ATOM 650 C CA . LEU A 1 82 ? 0.059 -3.373 8.542 1.00 94.88 82 LEU A CA 1
ATOM 651 C C . LEU A 1 82 ? 0.027 -4.896 8.601 1.00 94.88 82 LEU A C 1
ATOM 653 O O . LEU A 1 82 ? -0.016 -5.582 7.580 1.00 94.88 82 LEU A O 1
ATOM 657 N N . SER A 1 83 ? -0.060 -5.418 9.825 1.00 94.62 83 SER A N 1
ATOM 658 C CA . SER A 1 83 ? -0.276 -6.843 10.066 1.00 94.62 83 SER A CA 1
ATOM 659 C C . SER A 1 83 ? -1.686 -7.268 9.626 1.00 94.62 83 SER A C 1
ATOM 661 O O . SER A 1 83 ? -2.657 -6.632 10.044 1.00 94.62 83 SER A O 1
ATOM 663 N N . PRO A 1 84 ? -1.841 -8.362 8.850 1.00 94.69 84 PRO A N 1
ATOM 664 C CA . PRO A 1 84 ? -3.133 -8.805 8.316 1.00 94.69 84 PRO A CA 1
ATOM 665 C C . PRO A 1 84 ? -4.215 -9.064 9.370 1.00 94.69 84 PRO A C 1
ATOM 667 O O . PRO A 1 84 ? -5.396 -8.876 9.092 1.00 94.69 84 PRO A O 1
ATOM 670 N N . LEU A 1 85 ? -3.820 -9.496 10.570 1.00 96.19 85 LEU A N 1
ATOM 671 C CA . LEU A 1 85 ? -4.745 -9.891 11.637 1.00 96.19 85 LEU A CA 1
ATOM 672 C C . LEU A 1 85 ? -5.103 -8.747 12.593 1.00 96.19 85 LEU A C 1
ATOM 674 O O . LEU A 1 85 ? -5.960 -8.930 13.456 1.00 96.19 85 LEU A O 1
ATOM 678 N N . SER A 1 86 ? -4.469 -7.581 12.454 1.00 96.56 86 SER A N 1
ATOM 679 C CA . SER A 1 86 ? -4.822 -6.408 13.251 1.00 96.56 86 SER A CA 1
ATOM 680 C C . SER A 1 86 ? -6.196 -5.889 12.845 1.00 96.56 86 SER A C 1
ATOM 682 O O . SER A 1 86 ? -6.512 -5.819 11.653 1.00 96.56 86 SER A O 1
ATOM 684 N N . LYS A 1 87 ? -7.010 -5.490 13.827 1.00 96.69 87 LYS A N 1
ATOM 685 C CA . LYS A 1 87 ? -8.299 -4.853 13.551 1.00 96.69 87 LYS A CA 1
ATOM 686 C C . LYS A 1 87 ? -8.098 -3.431 13.052 1.00 96.69 87 LYS A C 1
ATOM 688 O O . LYS A 1 87 ? -7.215 -2.714 13.518 1.00 96.69 87 LYS A O 1
ATOM 693 N N . ILE A 1 88 ? -8.974 -2.993 12.158 1.00 96.69 88 ILE A N 1
ATOM 694 C CA . ILE A 1 88 ? -8.937 -1.639 11.605 1.00 96.69 88 ILE A CA 1
ATOM 695 C C . ILE A 1 88 ? -9.078 -0.582 12.706 1.00 96.69 88 ILE A C 1
ATOM 697 O O . ILE A 1 88 ? -8.333 0.393 12.692 1.00 96.69 88 ILE A O 1
ATOM 701 N N . GLY A 1 89 ? -9.971 -0.791 13.677 1.00 94.75 89 GLY A N 1
ATOM 702 C CA . GLY A 1 89 ? -10.161 0.136 14.797 1.00 94.75 89 GLY A CA 1
ATOM 703 C C . GLY A 1 89 ? -8.967 0.242 15.751 1.00 94.75 89 GLY A C 1
ATOM 704 O O . GLY A 1 89 ? -8.812 1.271 16.398 1.00 94.75 89 GLY A O 1
ATOM 705 N N . ASP A 1 90 ? -8.111 -0.782 15.813 1.00 94.25 90 ASP A N 1
ATOM 706 C CA . ASP A 1 90 ? -6.891 -0.753 16.634 1.00 94.25 90 ASP A CA 1
ATOM 707 C C . ASP A 1 90 ? -5.752 -0.014 15.909 1.00 94.25 90 ASP A C 1
ATOM 709 O O . ASP A 1 90 ? -4.867 0.572 16.530 1.00 94.25 90 ASP A O 1
ATOM 713 N N . VAL A 1 91 ? -5.773 -0.048 14.574 1.00 94.31 91 VAL A N 1
ATOM 714 C CA . VAL A 1 91 ? -4.733 0.516 13.707 1.00 94.31 91 VAL A CA 1
ATOM 715 C C . VAL A 1 91 ? -4.994 1.987 13.383 1.00 94.31 91 VAL A C 1
ATOM 717 O O . VAL A 1 91 ? -4.056 2.792 13.374 1.00 94.31 91 VAL A O 1
ATOM 720 N N . PHE A 1 92 ? -6.244 2.346 13.089 1.00 93.19 92 PHE A N 1
ATOM 721 C CA . PHE A 1 92 ? -6.635 3.680 12.644 1.00 93.19 92 PHE A CA 1
ATOM 722 C C . PHE A 1 92 ? -7.503 4.375 13.688 1.00 93.19 92 PHE A C 1
ATOM 724 O O . PHE A 1 92 ? -8.566 3.884 14.061 1.00 93.19 92 PHE A O 1
ATOM 731 N N . SER A 1 93 ? -7.061 5.558 14.105 1.00 85.94 93 SER A N 1
ATOM 732 C CA . SER A 1 93 ? -7.822 6.435 14.990 1.00 85.94 93 SER A CA 1
ATOM 733 C C . SER A 1 93 ? -9.022 7.056 14.276 1.00 85.94 93 SER A C 1
ATOM 735 O O . SER A 1 93 ? -9.005 7.269 13.066 1.00 85.94 93 SER A O 1
ATOM 737 N N . ASP A 1 94 ? -10.024 7.459 15.053 1.00 79.75 94 ASP A N 1
ATOM 738 C CA . ASP A 1 94 ? -11.252 8.087 14.545 1.00 79.75 94 ASP A CA 1
ATOM 739 C C . ASP A 1 94 ? -11.017 9.465 13.911 1.00 79.75 94 ASP A C 1
ATOM 741 O O . ASP A 1 94 ? -11.777 9.897 13.048 1.00 79.75 94 ASP A O 1
ATOM 745 N N . ASN A 1 95 ? -9.940 10.140 14.313 1.00 81.25 95 ASN A N 1
ATOM 746 C CA . ASN A 1 95 ? -9.578 11.473 13.845 1.00 81.25 95 ASN A CA 1
ATOM 747 C C . ASN A 1 95 ? -8.579 11.392 12.685 1.00 81.25 95 ASN A C 1
ATOM 749 O O . ASN A 1 95 ? -7.429 11.808 12.825 1.00 81.25 95 ASN A O 1
ATOM 753 N N . LEU A 1 96 ? -9.002 10.832 11.551 1.00 86.94 96 LEU A N 1
ATOM 754 C CA . LEU A 1 96 ? -8.208 10.917 10.326 1.00 86.94 96 LEU A CA 1
ATOM 755 C C . LEU A 1 96 ? -8.247 12.350 9.791 1.00 86.94 96 LEU A C 1
ATOM 757 O O . LEU A 1 96 ? -9.314 12.956 9.693 1.00 86.94 96 LEU A O 1
ATOM 761 N N . ALA A 1 97 ? -7.082 12.888 9.438 1.00 85.81 97 ALA A N 1
ATOM 762 C CA . ALA A 1 97 ? -7.002 14.192 8.804 1.00 85.81 97 ALA A CA 1
ATOM 763 C C . ALA A 1 97 ? -7.684 14.171 7.427 1.00 85.81 97 ALA A C 1
ATOM 765 O O . ALA A 1 97 ? -7.503 13.249 6.625 1.00 85.81 97 ALA A O 1
ATOM 766 N N . GLU A 1 98 ? -8.470 15.209 7.156 1.00 78.19 98 GLU A N 1
ATOM 767 C CA . GLU A 1 98 ? -9.176 15.365 5.890 1.00 78.19 98 GLU A CA 1
ATOM 768 C C . GLU A 1 98 ? -8.167 15.528 4.738 1.00 78.19 98 GLU A C 1
ATOM 770 O O . GLU A 1 98 ? -7.178 16.248 4.864 1.00 78.19 98 GLU A O 1
ATOM 775 N N . ASN A 1 99 ? -8.408 14.852 3.611 1.00 84.00 99 ASN A N 1
ATOM 776 C CA . ASN A 1 99 ? -7.542 14.832 2.418 1.00 84.00 99 ASN A CA 1
ATOM 777 C C . ASN A 1 99 ? -6.141 14.208 2.590 1.00 84.00 99 ASN A C 1
ATOM 779 O O . ASN A 1 99 ? -5.326 14.280 1.662 1.00 84.00 99 ASN A O 1
ATOM 783 N N . ASN A 1 100 ? -5.860 13.550 3.716 1.00 92.12 100 ASN A N 1
ATOM 784 C CA . ASN A 1 100 ? -4.639 12.763 3.864 1.00 92.12 100 ASN A CA 1
ATOM 785 C C . ASN A 1 100 ? -4.818 11.360 3.275 1.00 92.12 100 ASN A C 1
ATOM 787 O O . ASN A 1 100 ? -5.885 10.752 3.370 1.00 92.12 100 ASN A O 1
ATOM 791 N N . ILE A 1 101 ? -3.751 10.825 2.685 1.00 93.75 101 ILE A N 1
ATOM 792 C CA . ILE A 1 101 ? -3.642 9.396 2.407 1.00 93.75 101 ILE A CA 1
ATOM 793 C C . ILE A 1 101 ? -3.381 8.684 3.728 1.00 93.75 101 ILE A C 1
ATOM 795 O O . ILE A 1 101 ? -2.477 9.060 4.473 1.00 93.75 101 ILE A O 1
ATOM 799 N N . ASN A 1 102 ? -4.177 7.647 3.983 1.00 95.25 102 ASN A N 1
ATOM 800 C CA . ASN A 1 102 ? -4.087 6.814 5.177 1.00 95.25 102 ASN A CA 1
ATOM 801 C C . ASN A 1 102 ? -3.405 5.476 4.879 1.00 95.25 102 ASN A C 1
ATOM 803 O O . ASN A 1 102 ? -2.781 4.891 5.760 1.00 95.25 102 ASN A O 1
ATOM 807 N N . VAL A 1 103 ? -3.537 4.985 3.639 1.00 96.00 103 VAL A N 1
ATOM 808 C CA . VAL A 1 103 ? -3.006 3.687 3.213 1.00 96.00 103 VAL A CA 1
ATOM 809 C C . VAL A 1 103 ? -2.228 3.813 1.909 1.00 96.00 103 VAL A C 1
ATOM 811 O O . VAL A 1 103 ? -2.781 4.221 0.885 1.00 96.00 103 VAL A O 1
ATOM 814 N N . LEU A 1 104 ? -0.964 3.397 1.915 1.00 94.62 104 LEU A N 1
ATOM 815 C CA . LEU A 1 104 ? -0.213 3.140 0.687 1.00 94.62 104 LEU A CA 1
ATOM 816 C C . LEU A 1 104 ? -0.255 1.654 0.355 1.00 94.62 104 LEU A C 1
ATOM 818 O O . LEU A 1 104 ? -0.043 0.813 1.223 1.00 94.62 104 LEU A O 1
ATOM 822 N N . VAL A 1 105 ? -0.524 1.346 -0.910 1.00 94.44 105 VAL A N 1
ATOM 823 C CA . VAL A 1 105 ? -0.607 -0.021 -1.431 1.00 94.44 105 VAL A CA 1
ATOM 824 C C . VAL A 1 105 ? 0.592 -0.275 -2.325 1.00 94.44 105 VAL A C 1
ATOM 826 O O . VAL A 1 105 ? 0.805 0.438 -3.308 1.00 94.44 105 VAL A O 1
ATOM 829 N N . GLN A 1 106 ? 1.356 -1.301 -1.998 1.00 91.81 106 GLN A N 1
ATOM 830 C CA . GLN A 1 106 ? 2.547 -1.710 -2.715 1.00 91.81 106 GLN A CA 1
ATOM 831 C C . GLN A 1 106 ? 2.308 -3.070 -3.383 1.00 91.81 106 GLN A C 1
ATOM 833 O O . GLN A 1 106 ? 1.583 -3.924 -2.875 1.00 91.81 106 GLN A O 1
ATOM 838 N N . PHE A 1 107 ? 2.897 -3.250 -4.564 1.00 89.38 107 PHE A N 1
ATOM 839 C CA . PHE A 1 107 ? 2.948 -4.556 -5.217 1.00 89.38 107 PHE A CA 1
ATOM 840 C C . PHE A 1 107 ? 3.867 -5.508 -4.436 1.00 89.38 107 PHE A C 1
ATOM 842 O O . PHE A 1 107 ? 4.830 -5.021 -3.852 1.00 89.38 107 PHE A O 1
ATOM 849 N N . PRO A 1 108 ? 3.653 -6.833 -4.486 1.00 88.50 108 PRO A N 1
ATOM 850 C CA . PRO A 1 108 ? 4.548 -7.790 -3.840 1.00 88.50 108 PRO A CA 1
ATOM 851 C C . PRO A 1 108 ? 6.002 -7.597 -4.297 1.00 88.50 108 PRO A C 1
ATOM 853 O O . PRO A 1 108 ? 6.259 -7.255 -5.457 1.00 88.50 108 PRO A O 1
ATOM 856 N N . ASP A 1 109 ? 6.966 -7.827 -3.407 1.00 82.94 109 ASP A N 1
ATOM 857 C CA . ASP A 1 109 ? 8.394 -7.626 -3.697 1.00 82.94 109 ASP A CA 1
ATOM 858 C C . ASP A 1 109 ? 8.896 -8.405 -4.913 1.00 82.94 109 ASP A C 1
ATOM 860 O O . ASP A 1 109 ? 9.732 -7.902 -5.665 1.00 82.94 109 ASP A O 1
ATOM 864 N N . ASP A 1 110 ? 8.377 -9.605 -5.152 1.00 81.88 110 ASP A N 1
ATOM 865 C CA . ASP A 1 110 ? 8.801 -10.418 -6.293 1.00 81.88 110 ASP A CA 1
ATOM 866 C C . ASP A 1 110 ? 8.350 -9.802 -7.622 1.00 81.88 110 ASP A C 1
ATOM 868 O O . ASP A 1 110 ? 9.151 -9.666 -8.547 1.00 81.88 110 ASP A O 1
ATOM 872 N N . VAL A 1 111 ? 7.127 -9.266 -7.664 1.00 84.19 111 VAL A N 1
ATOM 873 C CA . VAL A 1 111 ? 6.622 -8.498 -8.811 1.00 84.19 111 VAL A CA 1
ATOM 874 C C . VAL A 1 111 ? 7.495 -7.262 -9.058 1.00 84.19 111 VAL A C 1
ATOM 876 O O . VAL A 1 111 ? 7.832 -6.938 -10.197 1.00 84.19 111 VAL A O 1
ATOM 879 N N . GLN A 1 112 ? 7.917 -6.569 -7.999 1.00 81.06 112 GLN A N 1
ATOM 880 C CA . GLN A 1 112 ? 8.787 -5.399 -8.128 1.00 81.06 112 GLN A CA 1
ATOM 881 C C . GLN A 1 112 ? 10.195 -5.754 -8.631 1.00 81.06 112 GLN A C 1
ATOM 883 O O . GLN A 1 112 ? 10.753 -5.022 -9.456 1.00 81.06 112 GLN A O 1
ATOM 888 N N . LYS A 1 113 ? 10.777 -6.865 -8.157 1.00 83.75 113 LYS A N 1
ATOM 889 C CA . LYS A 1 113 ? 12.081 -7.367 -8.627 1.00 83.75 113 LYS A CA 1
ATOM 890 C C . LYS A 1 113 ? 12.028 -7.706 -10.113 1.00 83.75 113 LYS A C 1
ATOM 892 O O . LYS A 1 113 ? 12.941 -7.316 -10.845 1.00 83.75 113 LYS A O 1
ATOM 897 N N . ASP A 1 114 ? 10.950 -8.349 -10.557 1.00 85.56 114 ASP A N 1
ATOM 898 C CA . ASP A 1 114 ? 10.740 -8.682 -11.964 1.00 85.56 114 ASP A CA 1
ATOM 899 C C . ASP A 1 114 ? 10.687 -7.419 -12.829 1.00 85.56 114 ASP A C 1
ATOM 901 O O . ASP A 1 114 ? 11.433 -7.305 -13.807 1.00 85.56 114 ASP A O 1
ATOM 905 N N . TYR A 1 115 ? 9.898 -6.414 -12.431 1.00 83.88 115 TYR A N 1
ATOM 906 C CA . TYR A 1 115 ? 9.855 -5.129 -13.138 1.00 83.88 115 TYR A CA 1
ATOM 907 C C . TYR A 1 115 ? 11.227 -4.451 -13.202 1.00 83.88 115 TYR A C 1
ATOM 909 O O . TYR A 1 115 ? 11.622 -3.961 -14.264 1.00 83.88 115 TYR A O 1
ATOM 917 N N . LYS A 1 116 ? 11.982 -4.447 -12.099 1.00 85.00 116 LYS A N 1
ATOM 918 C CA . LYS A 1 116 ? 13.324 -3.853 -12.059 1.00 85.00 116 LYS A CA 1
ATOM 919 C C . LYS A 1 116 ? 14.289 -4.567 -13.009 1.00 85.00 116 LYS A C 1
ATOM 921 O O . LYS A 1 116 ? 14.976 -3.899 -13.781 1.00 85.00 116 LYS A O 1
ATOM 926 N N . SER A 1 117 ? 14.296 -5.902 -13.006 1.00 90.69 117 SER A N 1
ATOM 927 C CA . SER A 1 117 ? 15.139 -6.702 -13.904 1.00 90.69 117 SER A CA 1
ATOM 928 C C . SER A 1 117 ? 14.803 -6.451 -15.379 1.00 90.69 117 SER A C 1
ATOM 930 O O . SER A 1 117 ? 15.700 -6.311 -16.215 1.00 90.69 117 SER A O 1
ATOM 932 N N . ILE A 1 118 ? 13.511 -6.324 -15.704 1.00 92.56 118 ILE A N 1
ATOM 933 C CA . ILE A 1 118 ? 13.054 -5.997 -17.059 1.00 92.56 118 ILE A CA 1
ATOM 934 C C . ILE A 1 118 ? 13.559 -4.612 -17.482 1.00 92.56 118 ILE A C 1
ATOM 936 O O . ILE A 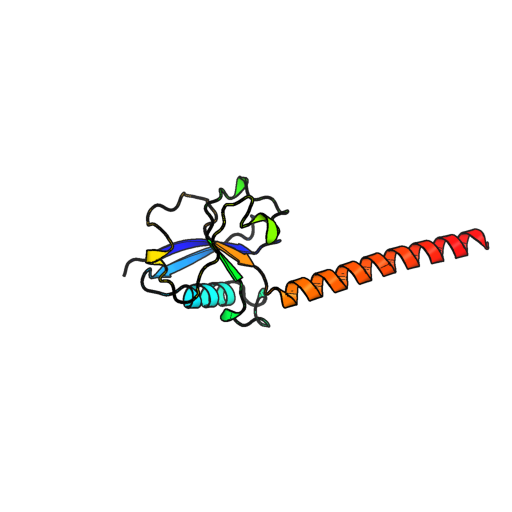1 118 ? 14.115 -4.487 -18.574 1.00 92.56 118 ILE A O 1
ATOM 940 N N . ILE A 1 119 ? 13.420 -3.593 -16.628 1.00 91.12 119 ILE A N 1
ATOM 941 C CA . ILE A 1 119 ? 13.882 -2.224 -16.917 1.00 91.12 119 ILE A CA 1
ATOM 942 C C . ILE A 1 119 ? 15.401 -2.190 -17.135 1.00 91.12 119 ILE A C 1
ATOM 944 O O . ILE A 1 119 ? 15.870 -1.596 -18.103 1.00 91.12 119 ILE A O 1
ATOM 948 N N . GLU A 1 120 ? 16.180 -2.865 -16.287 1.00 94.69 120 GLU A N 1
ATOM 949 C CA . GLU A 1 120 ? 17.638 -2.962 -16.448 1.00 94.69 120 GLU A CA 1
ATOM 950 C C . GLU A 1 120 ? 18.017 -3.606 -17.789 1.00 94.69 120 GLU A C 1
ATOM 952 O O . GLU A 1 120 ? 18.939 -3.146 -18.474 1.00 94.69 120 GLU A O 1
ATOM 957 N N . ARG A 1 121 ? 17.270 -4.634 -18.210 1.00 96.94 121 ARG A N 1
ATOM 958 C CA . ARG A 1 121 ? 17.490 -5.287 -19.502 1.00 96.94 121 ARG A CA 1
ATOM 959 C C . ARG A 1 121 ? 17.108 -4.390 -20.678 1.00 96.94 121 ARG A C 1
ATOM 961 O O . ARG A 1 121 ? 17.843 -4.383 -21.663 1.00 96.94 121 ARG A O 1
ATOM 968 N N . ILE A 1 122 ? 16.020 -3.624 -20.57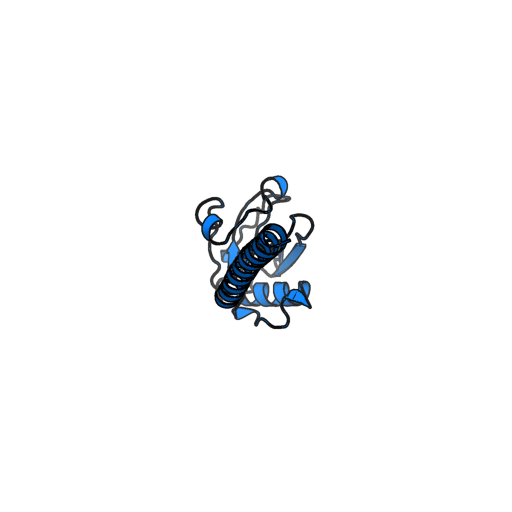5 1.00 97.44 122 ILE A N 1
ATOM 969 C CA . ILE A 1 122 ? 15.614 -2.631 -21.584 1.00 97.44 122 ILE A CA 1
ATOM 970 C C . ILE A 1 122 ? 16.701 -1.567 -21.740 1.00 97.44 122 ILE A C 1
ATOM 972 O O . ILE A 1 122 ? 17.216 -1.398 -22.843 1.00 97.44 122 ILE A O 1
ATOM 976 N N . ASN A 1 123 ? 17.147 -0.952 -20.643 1.00 96.62 123 ASN A N 1
ATOM 977 C CA . ASN A 1 123 ? 18.203 0.064 -20.674 1.00 96.62 123 ASN A CA 1
ATOM 978 C C . ASN A 1 123 ? 19.504 -0.488 -21.289 1.00 96.62 123 ASN A C 1
ATOM 980 O O . ASN A 1 123 ? 20.168 0.178 -22.082 1.00 96.62 123 ASN A O 1
ATOM 984 N N . SER A 1 124 ? 19.869 -1.737 -20.969 1.00 97.50 124 SER A N 1
ATOM 985 C CA . SER A 1 124 ? 21.036 -2.398 -21.574 1.00 97.50 124 SER A CA 1
ATOM 986 C C . SER A 1 124 ? 20.890 -2.581 -23.089 1.00 97.50 124 SER A C 1
ATOM 988 O O . SER A 1 124 ? 21.865 -2.422 -23.828 1.00 97.50 124 SER A O 1
ATOM 990 N N . LEU A 1 125 ? 19.688 -2.919 -23.564 1.00 97.81 125 LEU A N 1
ATOM 991 C CA . LEU A 1 125 ? 19.404 -3.056 -24.991 1.00 97.81 125 LEU A CA 1
ATOM 992 C C . LEU A 1 125 ? 19.443 -1.705 -25.704 1.00 97.81 125 LEU A C 1
ATOM 994 O O . LEU A 1 125 ? 20.048 -1.620 -26.768 1.00 97.81 125 LEU A O 1
ATOM 998 N N . GLU A 1 126 ? 18.877 -0.657 -25.111 1.00 97.50 126 GLU A N 1
ATOM 999 C CA . GLU A 1 126 ? 18.922 0.705 -25.656 1.00 97.50 126 GLU A CA 1
ATOM 1000 C C . GLU A 1 126 ? 20.368 1.183 -25.861 1.00 97.50 126 GLU A C 1
ATOM 1002 O O . GLU A 1 126 ? 20.713 1.679 -26.934 1.00 97.50 126 GLU A O 1
ATOM 1007 N N . VAL A 1 127 ? 21.252 0.932 -24.887 1.00 97.75 127 VAL A N 1
ATOM 1008 C CA . VAL A 1 127 ? 22.686 1.248 -25.008 1.00 97.75 127 VAL A CA 1
ATOM 1009 C C . VAL A 1 127 ? 23.345 0.466 -26.149 1.00 97.75 127 VAL A C 1
ATOM 1011 O O . VAL A 1 127 ? 24.092 1.040 -26.943 1.00 97.75 127 VAL A O 1
ATOM 1014 N N . LYS A 1 128 ? 23.071 -0.840 -26.262 1.00 97.12 128 LYS A N 1
ATOM 1015 C CA . LYS A 1 128 ? 23.629 -1.674 -27.341 1.00 97.12 128 LYS A CA 1
ATOM 1016 C C . LYS A 1 128 ? 23.132 -1.235 -28.719 1.00 97.12 128 LYS A C 1
ATOM 1018 O O . LYS A 1 128 ? 23.910 -1.239 -29.669 1.00 97.12 128 LYS A O 1
ATOM 1023 N N . LEU A 1 129 ? 21.863 -0.843 -28.833 1.00 97.50 129 LEU A N 1
ATOM 1024 C CA . LEU A 1 129 ? 21.292 -0.324 -30.076 1.00 97.50 129 LEU A CA 1
ATOM 1025 C C . LEU A 1 129 ? 21.993 0.968 -30.511 1.00 97.50 129 LEU A C 1
ATOM 1027 O O . LEU A 1 129 ? 22.406 1.061 -31.666 1.00 97.50 129 LEU A O 1
ATOM 1031 N N . ALA A 1 130 ? 22.224 1.903 -29.585 1.00 97.00 130 ALA A N 1
ATOM 1032 C CA . ALA A 1 130 ? 22.951 3.140 -29.876 1.00 97.00 130 ALA A CA 1
ATOM 1033 C C . ALA A 1 130 ? 24.397 2.874 -30.343 1.00 97.00 130 ALA A C 1
ATOM 1035 O O . ALA A 1 130 ? 24.880 3.488 -31.294 1.00 97.00 130 ALA A O 1
ATOM 1036 N N . GLN A 1 131 ? 25.089 1.912 -29.723 1.00 95.94 131 GLN A N 1
ATOM 1037 C CA . GLN A 1 131 ? 26.442 1.516 -30.135 1.00 95.94 131 GLN A CA 1
ATOM 1038 C C . GLN A 1 131 ? 26.476 0.930 -31.555 1.00 95.94 131 GLN A C 1
ATOM 1040 O O . GLN A 1 131 ? 27.388 1.233 -32.326 1.00 95.94 131 GLN A O 1
ATOM 1045 N N . LEU A 1 132 ? 25.485 0.106 -31.910 1.00 95.88 132 LEU A N 1
ATOM 1046 C CA . LEU A 1 132 ? 25.372 -0.473 -33.250 1.00 95.88 132 LEU A CA 1
ATOM 1047 C C . LEU A 1 132 ? 25.097 0.593 -34.316 1.00 95.88 132 LEU A C 1
ATOM 1049 O O . LEU A 1 132 ? 25.702 0.535 -35.385 1.00 95.88 132 LEU A O 1
ATOM 1053 N N . GLN A 1 133 ? 24.238 1.573 -34.019 1.00 95.81 133 GLN A N 1
ATOM 1054 C CA . GLN A 1 133 ? 23.952 2.697 -34.918 1.00 95.81 133 GLN A CA 1
ATOM 1055 C C . GLN A 1 133 ? 25.216 3.518 -35.199 1.00 95.81 133 GLN A C 1
ATOM 1057 O O . GLN A 1 133 ? 25.586 3.685 -36.359 1.00 95.81 133 GLN A O 1
ATOM 1062 N N . ASN A 1 134 ? 25.957 3.898 -34.154 1.00 93.88 134 ASN A N 1
ATOM 1063 C CA . ASN A 1 134 ? 27.214 4.635 -34.309 1.00 93.88 134 ASN A CA 1
ATOM 1064 C C . ASN A 1 134 ? 28.254 3.847 -35.125 1.00 93.88 134 ASN A C 1
ATOM 1066 O O . ASN A 1 134 ? 28.966 4.417 -35.950 1.00 93.88 134 ASN A O 1
ATOM 1070 N N . SER A 1 135 ? 28.337 2.524 -34.926 1.00 92.06 135 SER A N 1
ATOM 1071 C CA . SER A 1 135 ? 29.254 1.672 -35.695 1.00 92.06 135 SER A CA 1
ATOM 1072 C C . SER A 1 135 ? 28.853 1.519 -37.166 1.00 92.06 135 SER A C 1
ATOM 1074 O O . SER A 1 135 ? 29.713 1.156 -37.975 1.00 92.06 135 SER A O 1
ATOM 1076 N N . LEU A 1 136 ? 27.576 1.707 -37.508 1.00 91.44 136 LEU A N 1
ATOM 1077 C CA . LEU A 1 136 ? 27.093 1.680 -38.887 1.00 91.44 136 LEU A CA 1
ATOM 1078 C C . LEU A 1 136 ? 27.401 3.007 -39.587 1.00 91.44 136 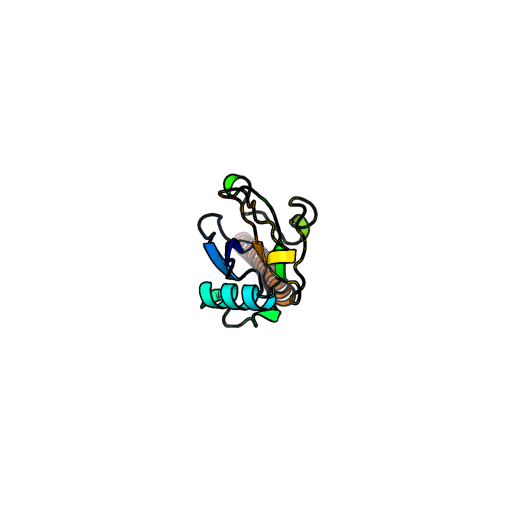LEU A C 1
ATOM 1080 O O . LEU A 1 136 ? 27.922 2.996 -40.698 1.00 91.44 136 LEU A O 1
ATOM 1084 N N . GLU A 1 137 ? 27.155 4.130 -38.910 1.00 89.25 137 GLU A N 1
ATOM 1085 C CA . GLU A 1 137 ? 27.459 5.473 -39.416 1.00 89.25 137 GLU A CA 1
ATOM 1086 C C . GLU A 1 137 ? 28.962 5.690 -39.623 1.00 89.25 137 GLU A C 1
ATOM 1088 O O . GLU A 1 137 ? 29.358 6.282 -40.618 1.00 89.25 137 GLU A O 1
ATOM 1093 N N . SER A 1 138 ? 29.820 5.148 -38.751 1.00 80.31 138 SER A N 1
ATOM 1094 C CA . SER A 1 138 ? 31.278 5.268 -38.904 1.00 80.31 138 SER A CA 1
ATOM 1095 C C . SER A 1 138 ? 31.873 4.412 -40.033 1.00 80.31 138 SER A C 1
ATOM 1097 O O . SER A 1 138 ? 33.076 4.483 -40.280 1.00 80.31 138 SER A O 1
ATOM 1099 N N . LYS A 1 139 ? 31.082 3.509 -40.628 1.00 78.06 139 LYS A N 1
ATOM 1100 C CA . LYS A 1 139 ? 31.508 2.601 -41.708 1.00 78.06 139 LYS A CA 1
ATOM 1101 C C . LYS A 1 139 ? 31.000 3.025 -43.092 1.00 78.06 139 LYS A C 1
ATOM 1103 O O . LYS A 1 139 ? 31.407 2.393 -44.068 1.00 78.06 139 LYS A O 1
ATOM 1108 N N . SER A 1 140 ? 30.121 4.027 -43.165 1.00 58.16 140 SER A N 1
ATOM 1109 C CA . SER A 1 140 ? 29.660 4.653 -44.412 1.00 58.16 140 SER A CA 1
ATOM 1110 C C . SER A 1 140 ? 30.468 5.902 -44.740 1.00 58.16 140 SER A C 1
ATOM 1112 O O . SER A 1 140 ? 30.394 6.295 -45.925 1.00 58.16 140 SER A O 1
#

Organism: NCBI:txid94130

Sequence (140 aa):
MFTITLSCLVIGDSTKRAFSIEIDKDKCVDHLKFMIKTKKHPRFDTISSDELDIWKVDVPLDKLNDKISPTNIKTMLSGEELSPLSKIGDVFSDNLAENNINVLVQFPDDVQKDYKSIIERINSLEVKLAQLQNSLESKS

Radius of gyration: 19.64 Å; chains: 1; bounding box: 53×30×61 Å